Protein AF-A0A6J5UDS4-F1 (afdb_monomer)

Mean predicted aligned error: 15.11 Å

Sequence (76 aa):
MHTLLLQSLFPLLLITSFPSINDELSLSRGNEQYTNCGEDINCGGISLSYPFWGVNRANYCGPPGFKVECLSRMSP

Structure (mmCIF, N/CA/C/O backbone):
data_AF-A0A6J5UDS4-F1
#
_entry.id   AF-A0A6J5UDS4-F1
#
loop_
_atom_site.group_PDB
_atom_site.id
_atom_site.type_symbol
_atom_site.label_atom_id
_atom_site.label_alt_id
_atom_site.label_comp_id
_atom_site.label_asym_id
_atom_site.label_entity_id
_atom_site.label_seq_id
_atom_site.pdbx_PDB_ins_code
_atom_site.Cartn_x
_atom_site.Cartn_y
_atom_site.Cartn_z
_atom_site.occupancy
_atom_site.B_iso_or_equiv
_atom_site.auth_seq_id
_atom_site.auth_comp_id
_atom_site.auth_asym_id
_atom_site.auth_atom_id
_atom_site.pdbx_PDB_model_num
ATOM 1 N N . MET A 1 1 ? -44.596 21.896 45.146 1.00 60.28 1 MET A N 1
ATOM 2 C CA . MET A 1 1 ? -43.166 22.038 45.504 1.00 60.28 1 MET A CA 1
ATOM 3 C C . MET A 1 1 ? -42.418 20.710 45.380 1.00 60.28 1 MET A C 1
ATOM 5 O O . MET A 1 1 ? -41.477 20.646 44.609 1.00 60.2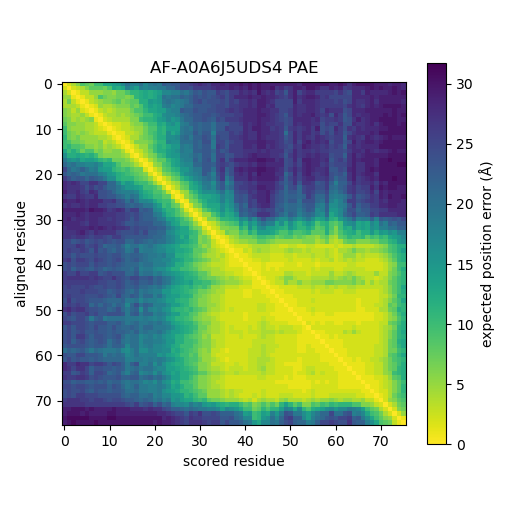8 1 MET A O 1
ATOM 9 N N . HIS A 1 2 ? -42.868 19.630 46.031 1.00 62.69 2 HIS A N 1
ATOM 10 C CA . HIS A 1 2 ? -42.180 18.325 46.012 1.00 62.69 2 HIS A CA 1
ATOM 11 C C . HIS A 1 2 ? -42.205 17.590 44.652 1.00 62.69 2 HIS A C 1
ATOM 13 O O . HIS A 1 2 ? -41.240 16.929 44.278 1.00 62.69 2 HIS A O 1
ATOM 1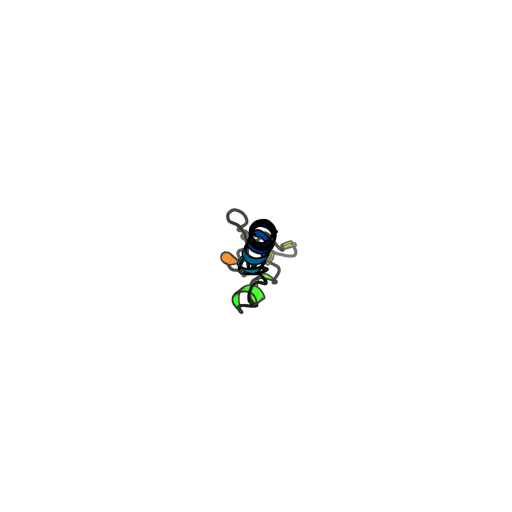9 N N . THR A 1 3 ? -43.289 17.725 43.884 1.00 61.44 3 THR A N 1
ATOM 20 C CA . THR A 1 3 ? -43.440 17.113 42.549 1.00 61.44 3 THR A CA 1
ATOM 21 C C . THR A 1 3 ? -42.570 17.778 41.482 1.00 61.44 3 THR A C 1
ATOM 23 O O . THR A 1 3 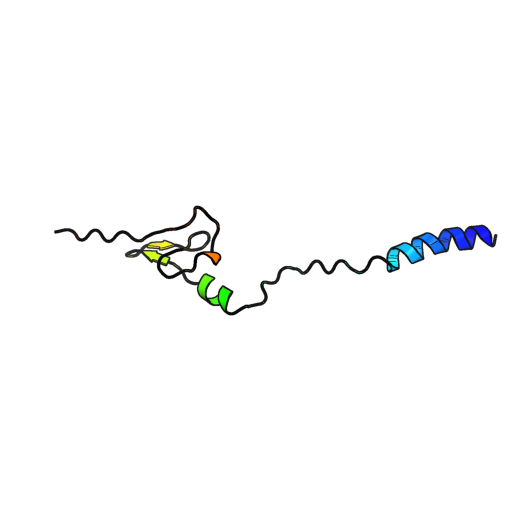? -42.049 17.094 40.609 1.00 61.44 3 THR A O 1
ATOM 26 N N . LEU A 1 4 ? -42.347 19.091 41.593 1.00 64.81 4 LEU A N 1
ATOM 27 C CA . LEU A 1 4 ? -41.494 19.855 40.674 1.00 64.81 4 LEU A CA 1
ATOM 28 C C . LEU A 1 4 ? -40.008 19.506 40.846 1.00 64.81 4 LEU A C 1
ATOM 30 O O . LEU A 1 4 ? -39.271 19.459 39.865 1.00 64.81 4 LEU A O 1
ATOM 34 N N . LEU A 1 5 ? -39.575 19.199 42.077 1.00 62.00 5 LEU A N 1
ATOM 35 C CA . LEU A 1 5 ? -38.204 18.737 42.324 1.00 62.00 5 LEU A CA 1
ATOM 36 C C . LEU A 1 5 ? -37.960 17.340 41.744 1.00 62.00 5 LEU A C 1
ATOM 38 O O . LEU A 1 5 ? -36.900 17.092 41.175 1.00 62.00 5 LEU A O 1
ATOM 42 N N . LEU A 1 6 ? 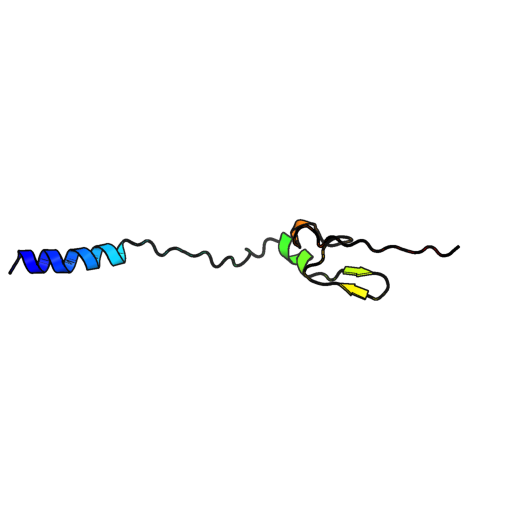-38.961 16.455 41.821 1.00 62.00 6 LEU A N 1
ATOM 43 C CA . LEU A 1 6 ? -38.883 15.108 41.251 1.00 62.00 6 LEU A CA 1
ATOM 44 C C . LEU A 1 6 ? -38.788 15.140 39.714 1.00 62.00 6 LEU A C 1
ATOM 46 O O . LEU A 1 6 ? -38.030 14.376 39.124 1.00 62.00 6 LEU A O 1
ATOM 50 N N . GLN A 1 7 ? -39.519 16.059 39.072 1.00 69.00 7 GLN A N 1
ATOM 51 C CA . GLN A 1 7 ? -39.500 16.251 37.617 1.00 69.00 7 GLN A CA 1
ATOM 52 C C . GLN A 1 7 ? -38.179 16.834 37.098 1.00 69.00 7 GLN A C 1
ATOM 54 O O . GLN A 1 7 ? -37.770 16.499 35.992 1.00 69.00 7 GLN A O 1
ATOM 59 N N . SER A 1 8 ? -37.504 17.671 37.891 1.00 70.44 8 SER A N 1
ATOM 60 C CA . SER A 1 8 ? -36.201 18.253 37.538 1.00 70.44 8 SER A CA 1
ATOM 61 C C . SER A 1 8 ? -35.047 17.248 37.673 1.00 70.44 8 SER A C 1
ATOM 63 O O . SER A 1 8 ? -34.110 17.256 36.879 1.00 70.44 8 SER A O 1
ATOM 65 N N . LEU A 1 9 ? -35.128 16.332 38.643 1.00 66.19 9 LEU A N 1
ATOM 66 C CA . LEU A 1 9 ? -34.069 15.353 38.908 1.00 66.19 9 LEU A CA 1
ATOM 67 C C . LEU A 1 9 ? -34.066 14.177 37.913 1.00 66.19 9 LEU A C 1
ATOM 69 O O . LEU A 1 9 ? -33.016 13.606 37.630 1.00 66.19 9 LEU A O 1
ATOM 73 N N . PHE A 1 10 ? -35.232 13.831 37.359 1.00 69.31 10 PHE A N 1
ATOM 74 C CA . PHE A 1 10 ? -35.400 12.735 36.400 1.00 69.31 10 PHE A CA 1
ATOM 75 C C . PHE A 1 10 ? -34.551 12.873 35.113 1.00 69.31 10 PHE A C 1
ATOM 77 O O . PHE A 1 10 ? -33.847 11.922 34.777 1.00 69.31 10 PHE A O 1
ATOM 84 N N . PRO A 1 11 ? -34.518 14.025 34.408 1.00 67.56 11 PRO A N 1
ATOM 85 C CA . PRO A 1 11 ? -33.665 14.199 33.228 1.00 67.56 11 PRO A CA 1
ATOM 86 C C . PRO A 1 11 ? -32.165 14.201 33.562 1.00 67.56 11 PRO A C 1
ATOM 88 O O . PRO A 1 11 ? -31.373 13.692 32.777 1.00 67.56 11 PRO A O 1
ATOM 91 N N . LEU A 1 12 ? -31.769 14.698 34.740 1.00 67.56 12 LEU A N 1
ATOM 92 C CA . LEU A 1 12 ? -30.382 14.643 35.228 1.00 67.56 12 LEU A CA 1
ATOM 93 C C . LEU A 1 12 ? -29.891 13.199 35.417 1.00 67.56 12 LEU A C 1
ATOM 95 O O . LEU A 1 12 ? -28.745 12.893 35.099 1.00 67.56 12 LEU A O 1
ATOM 99 N N . LEU A 1 13 ? -30.772 12.310 35.881 1.00 66.69 13 LEU A N 1
ATOM 100 C CA . LEU A 1 13 ? -30.479 10.888 36.082 1.00 66.69 13 LEU A CA 1
ATOM 101 C C . LEU A 1 13 ? -30.433 10.097 34.760 1.00 66.69 13 LEU A C 1
ATOM 103 O O . LEU A 1 13 ? -29.728 9.096 34.651 1.00 66.69 13 LEU A O 1
ATOM 107 N N . LEU A 1 14 ? -31.148 10.561 33.730 1.00 6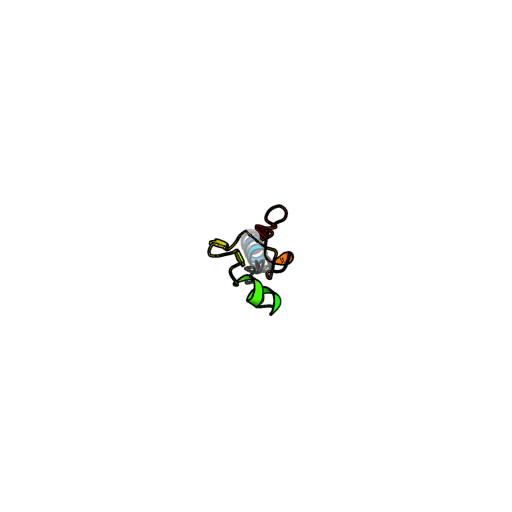4.62 14 LEU A N 1
ATOM 108 C CA . LEU A 1 14 ? -31.080 9.991 32.381 1.00 64.62 14 LEU A CA 1
ATOM 109 C C . LEU A 1 14 ? -29.759 10.344 31.678 1.00 64.62 14 LEU A C 1
ATOM 111 O O . LEU A 1 14 ? -29.212 9.510 30.968 1.00 64.62 14 LEU A O 1
ATOM 115 N N . ILE A 1 15 ? -29.192 11.529 31.930 1.00 65.62 15 ILE A N 1
ATOM 116 C CA . ILE A 1 15 ? -27.918 11.959 31.324 1.00 65.62 15 ILE A CA 1
ATOM 117 C C . ILE A 1 15 ? -26.728 11.129 31.837 1.00 65.62 15 ILE A C 1
ATOM 119 O O . ILE A 1 15 ? -25.809 10.841 31.075 1.00 65.62 15 ILE A O 1
ATOM 123 N N . THR A 1 16 ? -26.744 10.691 33.100 1.00 63.03 16 THR A N 1
ATOM 124 C CA . THR A 1 16 ? -25.670 9.861 33.682 1.00 63.03 16 THR A CA 1
ATOM 125 C C . THR A 1 16 ? -25.793 8.371 33.355 1.00 63.03 16 THR A C 1
ATOM 127 O O . THR A 1 16 ? -24.850 7.619 33.595 1.00 63.03 16 THR A O 1
ATOM 130 N N . SER A 1 17 ? -26.942 7.939 32.822 1.00 62.94 17 SER A N 1
ATOM 131 C CA . SER A 1 17 ? -27.206 6.546 32.437 1.00 62.94 17 SER A CA 1
ATOM 132 C C . SER A 1 17 ? -26.953 6.256 30.963 1.00 62.94 17 SER A C 1
ATOM 134 O O . SER A 1 17 ? -27.098 5.107 30.557 1.00 62.94 17 SER A O 1
ATOM 136 N N . PHE A 1 18 ? -26.514 7.241 30.174 1.00 62.41 18 PHE A N 1
ATOM 137 C CA . PHE A 1 18 ? -25.827 6.938 28.927 1.00 62.41 18 PHE A CA 1
ATOM 138 C C . PHE A 1 18 ? -24.479 6.321 29.308 1.00 62.41 18 PHE A C 1
ATOM 140 O O . PHE A 1 18 ? -23.606 7.056 29.781 1.00 62.41 18 PHE A O 1
ATOM 147 N N . PRO A 1 19 ? -24.271 4.994 29.158 1.00 58.25 19 PRO A N 1
ATOM 148 C CA . PRO A 1 19 ? -22.915 4.488 29.182 1.00 58.25 19 PRO A CA 1
ATOM 149 C C . PRO A 1 19 ? -22.192 5.290 28.112 1.00 58.25 19 PRO A C 1
ATOM 151 O O . PRO A 1 19 ? -22.691 5.383 26.987 1.00 58.25 19 PRO A O 1
ATOM 154 N N . SER A 1 20 ? -21.091 5.940 28.499 1.00 57.25 20 SER A N 1
ATOM 155 C CA . SER A 1 20 ? -20.168 6.549 27.553 1.00 57.25 20 SER A CA 1
ATOM 156 C C . SER A 1 20 ? -20.040 5.536 26.435 1.00 57.25 20 SER A C 1
ATOM 158 O O . SER A 1 20 ? -19.583 4.415 26.674 1.00 57.25 20 SER A O 1
ATOM 160 N N . ILE A 1 21 ? -20.573 5.879 25.260 1.00 60.00 21 ILE A N 1
ATOM 161 C CA . ILE A 1 21 ? -20.221 5.192 24.036 1.00 60.00 21 ILE A CA 1
ATOM 162 C C . ILE A 1 21 ? -18.723 5.396 24.046 1.00 60.00 21 ILE A C 1
ATOM 164 O O . ILE A 1 21 ? -18.214 6.488 23.804 1.00 60.00 21 ILE A O 1
ATOM 168 N N . ASN A 1 22 ? -18.021 4.364 24.495 1.00 57.19 22 ASN A N 1
ATOM 169 C CA . ASN A 1 22 ? -16.666 4.145 24.100 1.00 57.19 22 ASN A CA 1
ATOM 170 C C . ASN A 1 22 ? -16.844 3.951 22.597 1.00 57.19 22 ASN A C 1
ATOM 172 O O . ASN A 1 22 ? -17.005 2.829 22.122 1.00 57.19 22 ASN A O 1
ATOM 176 N N . ASP A 1 23 ? -16.951 5.064 21.864 1.00 55.16 23 ASP A N 1
ATOM 177 C CA . ASP A 1 23 ? -16.347 5.166 20.562 1.00 55.16 23 ASP A CA 1
ATOM 178 C C . ASP A 1 23 ? -14.938 4.689 20.859 1.00 55.16 23 ASP A C 1
ATOM 180 O O . ASP A 1 23 ? -14.096 5.425 21.383 1.00 55.16 23 ASP A O 1
ATOM 184 N N . GLU A 1 24 ? -14.731 3.383 20.677 1.00 56.75 24 GLU A N 1
ATOM 185 C CA . GLU A 1 24 ? -13.425 2.884 20.348 1.00 56.75 24 GLU A CA 1
ATOM 186 C C . GLU A 1 24 ? -13.056 3.724 19.134 1.00 56.75 24 GLU A C 1
ATOM 188 O O . GLU A 1 24 ? -13.390 3.410 17.994 1.00 56.75 24 GLU A O 1
ATOM 193 N N . LEU A 1 25 ? -12.395 4.854 19.407 1.00 53.06 25 LEU A N 1
ATOM 194 C CA . LEU A 1 25 ? -11.314 5.346 18.594 1.00 53.06 25 LEU A CA 1
ATOM 195 C C . LEU A 1 25 ? -10.605 4.072 18.181 1.00 53.06 25 LEU A C 1
ATOM 197 O O . L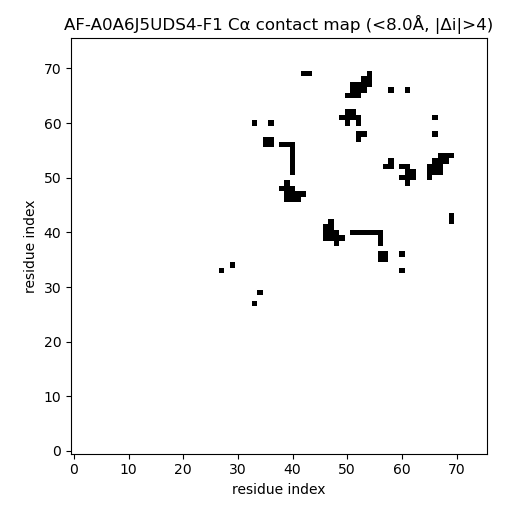EU A 1 25 ? -9.962 3.426 19.011 1.00 53.06 25 LEU A O 1
ATOM 201 N N . SER A 1 26 ? -10.863 3.665 16.939 1.00 55.94 26 SER A N 1
ATOM 202 C CA . SER A 1 26 ? -10.275 2.504 16.298 1.00 55.94 26 SER A CA 1
ATOM 203 C C . SER A 1 26 ? -8.800 2.829 16.096 1.00 55.94 26 SER A C 1
ATOM 205 O O . SER A 1 26 ? -8.311 2.992 14.982 1.00 55.94 26 SER A O 1
ATOM 207 N N . LEU A 1 27 ? -8.082 2.974 17.206 1.00 52.19 27 LEU A N 1
ATOM 208 C CA . LEU A 1 27 ? -6.664 2.780 17.299 1.00 52.19 27 LEU A CA 1
ATOM 209 C C . LEU A 1 27 ? -6.519 1.298 17.021 1.00 52.19 27 LEU A C 1
ATOM 211 O O . LEU A 1 27 ? -6.626 0.467 17.924 1.00 52.19 27 LEU A O 1
ATOM 215 N N . SER A 1 28 ? -6.378 0.990 15.727 1.00 58.25 28 SER A N 1
ATOM 216 C CA . SER A 1 28 ? -5.852 -0.271 15.229 1.00 58.25 28 SER A CA 1
ATOM 217 C C . SER A 1 28 ? -4.868 -0.764 16.273 1.00 58.25 28 SER A C 1
ATOM 219 O O . SER A 1 28 ? -3.891 -0.065 16.553 1.00 58.25 28 SER A O 1
ATOM 221 N N . ARG A 1 29 ? -5.209 -1.884 16.910 1.00 48.66 29 ARG A N 1
ATOM 222 C CA . ARG A 1 29 ? -4.613 -2.462 18.118 1.00 48.66 29 ARG A CA 1
ATOM 223 C C . ARG A 1 29 ? -3.108 -2.699 17.993 1.00 48.66 29 ARG A C 1
ATOM 225 O O . ARG A 1 29 ? -2.606 -3.471 18.772 1.00 48.66 29 ARG A O 1
ATOM 232 N N . GLY A 1 30 ? -2.353 -2.145 17.043 1.00 54.62 30 GLY A N 1
ATOM 233 C CA . GLY A 1 30 ? -0.971 -2.542 16.798 1.00 54.62 30 GLY A CA 1
ATOM 234 C C . GLY A 1 30 ? -0.872 -4.062 16.727 1.00 54.62 30 GLY A C 1
ATOM 235 O O . GLY A 1 30 ? 0.085 -4.647 17.217 1.00 54.62 30 GLY A O 1
ATOM 236 N N . ASN A 1 31 ? -1.922 -4.717 16.219 1.00 57.41 31 ASN A N 1
ATOM 237 C CA . ASN A 1 31 ? -1.851 -6.106 15.842 1.00 57.41 31 ASN A CA 1
ATOM 238 C C . ASN A 1 31 ? -0.692 -6.151 14.853 1.00 57.41 31 ASN A C 1
ATOM 240 O O . ASN A 1 31 ? -0.687 -5.391 13.896 1.00 57.41 31 ASN A O 1
ATOM 244 N N . GLU A 1 32 ? 0.301 -6.987 15.122 1.00 58.66 32 GLU A N 1
ATOM 245 C CA . GLU A 1 32 ? 1.459 -7.334 14.282 1.00 58.66 32 GLU A CA 1
ATOM 246 C C . GLU A 1 32 ? 1.173 -7.400 12.761 1.00 58.66 32 GLU A C 1
ATOM 248 O O . GLU A 1 32 ? 2.049 -7.174 11.926 1.00 58.66 32 GLU A O 1
ATOM 253 N N . GLN A 1 33 ? -0.088 -7.620 12.398 1.00 59.12 33 GLN A N 1
ATOM 254 C CA . GLN A 1 33 ? -0.655 -7.489 11.059 1.00 59.12 33 GLN A CA 1
ATOM 255 C C . GLN A 1 33 ? -0.554 -6.075 10.454 1.00 59.12 33 GLN A C 1
ATOM 257 O O . GLN A 1 33 ? -0.555 -5.951 9.249 1.00 59.12 33 GLN A O 1
ATOM 262 N N . TYR A 1 34 ? -0.470 -4.988 11.218 1.00 64.50 34 TYR A N 1
ATOM 263 C CA . TYR A 1 34 ? -0.377 -3.627 10.670 1.00 64.50 34 TYR A CA 1
ATOM 264 C C . TYR A 1 34 ? 1.059 -3.200 10.370 1.00 64.50 34 TYR A C 1
ATOM 266 O O . TYR A 1 34 ? 1.273 -2.303 9.555 1.00 64.50 34 TYR A O 1
ATOM 274 N N . THR A 1 35 ? 2.046 -3.851 10.992 1.00 69.69 35 THR A N 1
ATOM 275 C CA . THR A 1 35 ? 3.463 -3.521 10.797 1.00 69.69 35 THR A CA 1
ATOM 276 C C . THR A 1 35 ? 3.907 -3.736 9.351 1.00 69.69 35 THR A C 1
ATOM 278 O O . THR A 1 35 ? 4.632 -2.904 8.820 1.00 69.69 35 THR A O 1
ATOM 281 N N . ASN A 1 36 ? 3.418 -4.777 8.663 1.00 77.38 36 ASN A N 1
ATOM 282 C CA . ASN A 1 36 ? 3.775 -5.013 7.257 1.00 77.38 36 ASN A CA 1
ATOM 283 C C . ASN A 1 36 ? 3.012 -4.110 6.266 1.00 77.38 36 ASN A C 1
ATOM 285 O O . ASN A 1 36 ? 3.384 -4.038 5.098 1.00 77.38 36 ASN A O 1
ATOM 289 N N . CYS A 1 37 ? 1.955 -3.420 6.703 1.00 87.12 37 CYS A N 1
ATOM 290 C CA . CYS A 1 37 ? 1.219 -2.477 5.863 1.00 87.12 37 CYS A CA 1
ATOM 291 C C . CYS A 1 37 ? 1.906 -1.106 5.765 1.00 87.12 37 CYS A C 1
ATOM 293 O O . CYS A 1 37 ? 1.460 -0.264 4.992 1.00 87.12 37 CYS A O 1
ATOM 295 N N . GLY A 1 38 ? 2.964 -0.856 6.540 1.00 82.31 38 GLY A N 1
ATOM 296 C CA . GLY A 1 38 ? 3.792 0.344 6.397 1.00 82.31 38 GLY A CA 1
ATOM 297 C C . GLY A 1 38 ? 4.795 0.262 5.244 1.00 82.31 38 GLY A C 1
ATOM 298 O O . GLY A 1 38 ? 5.305 1.293 4.822 1.00 82.31 38 GLY A O 1
ATOM 299 N N . GLU A 1 39 ? 5.056 -0.941 4.727 1.00 85.94 39 GLU A N 1
ATOM 300 C CA . GLU A 1 39 ? 6.045 -1.162 3.675 1.00 85.94 39 GLU A CA 1
ATOM 301 C C . GLU A 1 39 ? 5.559 -0.631 2.318 1.00 85.94 39 GLU A C 1
ATOM 303 O O . GLU A 1 39 ? 4.400 -0.826 1.912 1.00 85.94 39 GLU A O 1
ATOM 308 N N . ASP A 1 40 ? 6.474 0.016 1.601 1.00 89.81 40 ASP A N 1
ATOM 309 C CA . ASP A 1 40 ? 6.265 0.444 0.224 1.00 89.81 40 ASP A CA 1
ATOM 310 C C . ASP A 1 40 ? 6.456 -0.730 -0.750 1.00 89.81 40 ASP A C 1
ATOM 312 O O . ASP A 1 40 ? 7.303 -1.611 -0.577 1.00 89.81 40 ASP A O 1
ATOM 316 N N . ILE A 1 41 ? 5.690 -0.722 -1.838 1.00 92.56 41 ILE A N 1
ATOM 317 C CA . ILE A 1 41 ? 5.845 -1.661 -2.947 1.0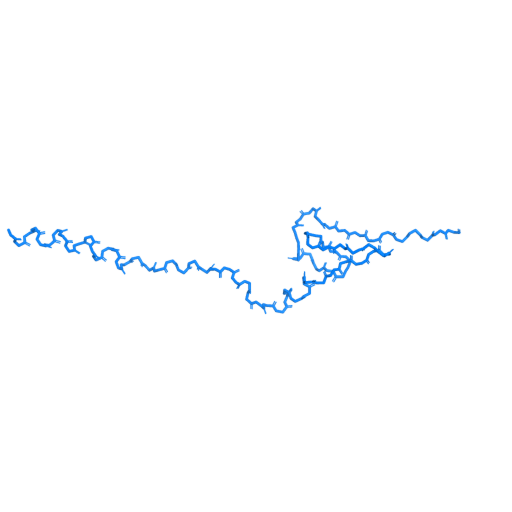0 92.56 41 ILE A CA 1
ATOM 318 C C . ILE A 1 41 ? 6.807 -1.045 -3.963 1.00 92.56 41 ILE A C 1
ATOM 320 O O . ILE A 1 41 ? 6.471 -0.059 -4.614 1.00 92.56 41 ILE A O 1
ATOM 324 N N . ASN A 1 42 ? 7.985 -1.646 -4.142 1.00 91.31 42 ASN A N 1
ATOM 325 C CA . ASN A 1 42 ? 8.951 -1.208 -5.151 1.00 91.31 42 ASN A CA 1
ATOM 326 C C . ASN A 1 42 ? 8.849 -2.054 -6.432 1.00 91.31 42 ASN A C 1
ATOM 328 O O . ASN A 1 42 ? 9.155 -3.247 -6.423 1.00 91.31 42 ASN A O 1
ATOM 332 N N . CYS A 1 43 ? 8.472 -1.422 -7.544 1.00 90.75 43 CYS A N 1
ATOM 333 C CA . CYS A 1 43 ? 8.468 -2.015 -8.879 1.00 90.75 43 CYS A CA 1
ATOM 334 C C . CYS A 1 43 ? 9.534 -1.347 -9.759 1.00 90.75 43 CYS A C 1
ATOM 336 O O . CYS A 1 43 ? 9.259 -0.349 -10.425 1.00 90.75 43 CYS A O 1
ATOM 338 N N . GLY A 1 44 ? 10.752 -1.897 -9.785 1.00 87.12 44 GLY A N 1
ATOM 339 C CA . GLY A 1 44 ? 11.792 -1.474 -10.734 1.00 87.12 44 GLY A CA 1
ATOM 340 C C . GLY A 1 44 ? 12.184 0.007 -10.639 1.00 87.12 44 GLY A C 1
ATOM 341 O O . GLY A 1 44 ? 12.476 0.619 -11.663 1.00 87.12 44 GLY A O 1
ATOM 342 N N . GLY A 1 45 ? 12.164 0.587 -9.434 1.00 88.81 45 GLY A N 1
ATOM 343 C CA . GLY A 1 45 ? 12.510 1.992 -9.186 1.00 88.81 45 GLY A CA 1
ATOM 344 C C . GLY A 1 45 ? 11.312 2.909 -8.929 1.00 88.81 45 GLY A C 1
ATOM 345 O O . GLY A 1 45 ? 11.510 4.074 -8.593 1.00 88.81 45 GLY A O 1
ATOM 346 N N . ILE A 1 46 ? 10.082 2.401 -9.042 1.00 90.44 46 ILE A N 1
ATOM 347 C CA . ILE A 1 46 ? 8.867 3.115 -8.633 1.00 90.44 46 ILE A CA 1
ATOM 348 C C . ILE A 1 46 ? 8.442 2.602 -7.257 1.00 90.44 46 ILE A C 1
ATOM 350 O O . ILE A 1 46 ? 8.167 1.412 -7.116 1.00 90.44 46 ILE A O 1
ATOM 354 N N . SER A 1 47 ? 8.358 3.500 -6.271 1.00 93.50 47 SER A N 1
ATOM 355 C CA . SER A 1 47 ? 7.800 3.203 -4.945 1.00 93.50 47 SER A CA 1
ATOM 356 C C . SER A 1 47 ? 6.309 3.535 -4.921 1.00 93.50 47 SER A C 1
ATOM 358 O O . SER A 1 47 ? 5.917 4.656 -5.249 1.00 93.50 47 SER A O 1
ATOM 360 N N . LEU A 1 48 ? 5.472 2.568 -4.554 1.00 93.12 48 LEU A N 1
ATOM 361 C CA . LEU A 1 48 ? 4.026 2.712 -4.409 1.00 93.12 48 LEU A CA 1
ATOM 362 C C . LEU A 1 48 ? 3.648 2.513 -2.940 1.00 93.12 48 LEU A C 1
ATOM 364 O O . LEU A 1 48 ? 4.007 1.501 -2.342 1.00 93.12 48 LEU A O 1
ATOM 368 N N . SER A 1 49 ? 2.888 3.454 -2.383 1.00 91.75 49 SER A N 1
ATOM 369 C CA . SER A 1 49 ? 2.438 3.407 -0.988 1.00 91.75 49 SER A CA 1
ATOM 370 C C . SER A 1 49 ? 0.922 3.184 -0.884 1.00 91.75 49 SER A C 1
ATOM 372 O O . SER A 1 49 ? 0.273 2.788 -1.854 1.00 91.75 49 SER A O 1
ATOM 374 N N . TYR A 1 50 ? 0.324 3.432 0.286 1.00 92.06 50 TYR A N 1
ATOM 375 C CA . TYR A 1 50 ? -1.135 3.387 0.453 1.00 92.06 50 TYR A CA 1
ATOM 376 C C . TYR A 1 50 ? -1.829 4.267 -0.610 1.00 92.06 50 TYR A C 1
ATOM 378 O O . TYR A 1 50 ? -1.367 5.384 -0.854 1.00 92.06 50 TYR A O 1
ATOM 386 N N . PRO A 1 51 ? -2.935 3.830 -1.243 1.00 92.50 51 PRO A N 1
ATOM 387 C CA . PRO A 1 51 ? -3.780 2.662 -0.937 1.00 92.50 51 PRO A CA 1
ATOM 388 C C . PRO A 1 51 ? -3.389 1.339 -1.623 1.00 92.50 51 PRO A C 1
ATOM 390 O O . PRO A 1 51 ? -4.153 0.374 -1.552 1.00 92.50 51 PRO A O 1
ATOM 393 N N . PHE A 1 52 ? -2.246 1.266 -2.305 1.00 94.38 52 PHE A N 1
ATOM 394 C CA . PHE A 1 52 ? -1.875 0.086 -3.088 1.00 94.38 52 PHE A CA 1
ATOM 395 C C . PHE A 1 52 ? -1.427 -1.090 -2.206 1.00 94.38 52 PHE A C 1
ATOM 397 O O . PHE A 1 52 ? -0.778 -0.920 -1.173 1.00 94.38 52 PHE A O 1
ATOM 404 N N . TRP A 1 53 ? -1.771 -2.305 -2.631 1.00 94.19 53 TRP A N 1
ATOM 405 C CA . TRP A 1 53 ? -1.357 -3.561 -1.995 1.00 94.19 53 TRP A CA 1
ATOM 406 C C . TRP A 1 53 ? -1.036 -4.625 -3.055 1.00 94.19 53 TRP A C 1
ATOM 408 O O . TRP A 1 53 ? -1.355 -4.459 -4.230 1.00 94.19 53 TRP A O 1
ATOM 418 N N . GLY A 1 54 ? -0.407 -5.731 -2.661 1.00 92.38 54 GLY A N 1
ATOM 419 C CA . GLY A 1 54 ? 0.084 -6.771 -3.570 1.00 92.38 54 GLY A CA 1
ATOM 420 C C . GLY A 1 54 ? 1.602 -6.917 -3.501 1.00 92.38 54 GLY A C 1
ATOM 421 O O . GLY A 1 54 ? 2.255 -6.294 -2.666 1.00 92.38 54 GLY A O 1
ATOM 422 N N . VAL A 1 55 ? 2.173 -7.752 -4.372 1.00 91.38 55 VAL A N 1
ATOM 423 C CA . VAL A 1 55 ? 3.608 -8.098 -4.373 1.00 91.38 55 VAL A CA 1
ATOM 424 C C . VAL A 1 55 ? 4.044 -8.656 -3.005 1.00 91.38 55 VAL A C 1
ATOM 426 O O . VAL A 1 55 ? 3.803 -9.830 -2.743 1.00 91.38 55 VAL A O 1
ATOM 429 N N . ASN A 1 56 ? 4.604 -7.825 -2.119 1.00 87.88 56 ASN A N 1
ATOM 430 C CA . ASN A 1 56 ? 5.025 -8.195 -0.759 1.00 87.88 56 ASN A CA 1
ATOM 431 C C . ASN A 1 56 ? 4.066 -7.696 0.344 1.00 87.88 56 ASN A C 1
ATOM 433 O O . ASN A 1 56 ? 4.267 -7.993 1.519 1.00 87.88 56 ASN A O 1
ATOM 437 N N . ARG A 1 57 ? 3.018 -6.943 -0.015 1.00 90.81 57 ARG A N 1
ATOM 438 C CA . ARG A 1 57 ? 2.063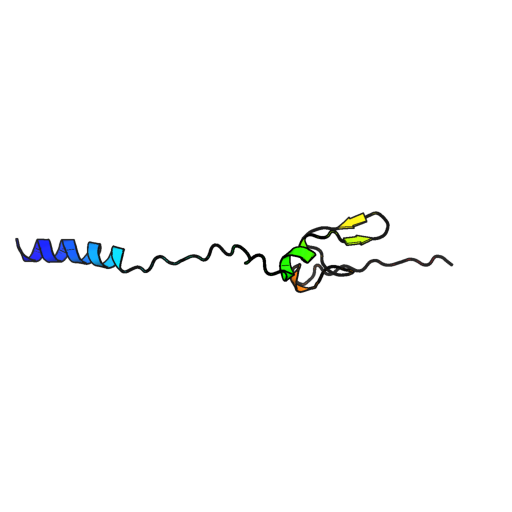 -6.320 0.909 1.00 90.81 57 ARG A CA 1
ATOM 439 C C . ARG A 1 57 ? 0.719 -7.046 0.864 1.00 90.81 57 ARG A C 1
ATOM 441 O O . ARG A 1 57 ? 0.117 -7.193 -0.200 1.00 90.81 57 ARG A O 1
ATOM 448 N N . ALA A 1 58 ? 0.259 -7.515 2.022 1.00 90.12 58 ALA A N 1
ATOM 449 C CA . ALA A 1 58 ? -0.915 -8.380 2.131 1.00 90.12 58 ALA A CA 1
ATOM 450 C C . ALA A 1 58 ? -2.222 -7.696 1.688 1.00 90.12 58 ALA A C 1
ATOM 452 O O . ALA A 1 58 ? -2.348 -6.474 1.723 1.00 90.12 58 ALA A O 1
ATOM 453 N N . ASN A 1 59 ? -3.224 -8.495 1.304 1.00 91.19 59 ASN A N 1
ATOM 454 C CA . ASN A 1 59 ? -4.496 -7.989 0.771 1.00 91.19 59 ASN A CA 1
ATOM 455 C C . ASN A 1 59 ? -5.332 -7.176 1.765 1.00 91.19 59 ASN A C 1
ATOM 457 O O . ASN A 1 59 ? -6.069 -6.291 1.353 1.00 91.19 59 ASN A O 1
ATOM 461 N N . TYR A 1 60 ? -5.182 -7.429 3.063 1.00 90.00 60 TYR A N 1
ATOM 462 C CA . TYR A 1 60 ? -5.840 -6.656 4.110 1.00 90.00 60 TYR A CA 1
ATOM 463 C C . 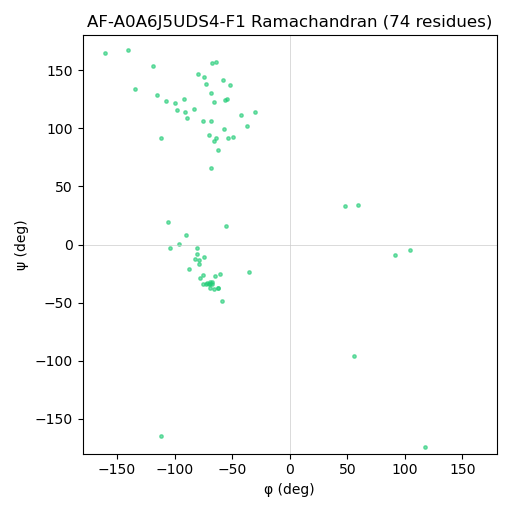TYR A 1 60 ? -5.207 -5.269 4.311 1.00 90.00 60 TYR A C 1
ATOM 465 O O . TYR A 1 60 ? -5.779 -4.442 5.013 1.00 90.00 60 TYR A O 1
ATOM 473 N N . CYS A 1 61 ? -4.043 -4.989 3.709 1.00 91.06 61 CYS A N 1
ATOM 474 C CA . CYS A 1 61 ? -3.354 -3.704 3.845 1.00 91.06 61 CYS A CA 1
ATOM 475 C C . CYS A 1 61 ? -3.910 -2.592 2.944 1.00 91.06 61 CYS A C 1
ATOM 477 O O . CYS A 1 61 ? -3.394 -1.470 2.993 1.00 91.06 61 CYS A O 1
ATOM 479 N N . GLY A 1 62 ? -4.902 -2.883 2.100 1.00 91.19 62 GLY A N 1
ATOM 480 C CA . GLY A 1 62 ? -5.507 -1.888 1.229 1.00 91.19 62 GLY A CA 1
ATOM 481 C C . GLY A 1 62 ? -6.895 -2.282 0.716 1.00 91.19 62 GLY A C 1
ATOM 482 O O . GLY A 1 62 ? -7.314 -3.434 0.828 1.00 91.19 62 GLY A O 1
ATOM 483 N N . PRO A 1 63 ? -7.643 -1.313 0.172 1.00 93.69 63 PRO A N 1
ATOM 484 C CA . PRO A 1 63 ? -9.002 -1.526 -0.309 1.00 93.69 63 PRO A CA 1
ATOM 485 C C . PRO A 1 63 ? -9.076 -2.444 -1.546 1.00 93.69 63 PRO A C 1
ATOM 487 O O . PRO A 1 63 ? -8.126 -2.536 -2.335 1.00 93.69 63 PRO A O 1
ATOM 490 N N . PRO A 1 64 ? -10.226 -3.104 -1.780 1.00 94.69 64 PRO A N 1
ATOM 491 C CA . PRO A 1 64 ? -10.466 -3.832 -3.023 1.00 94.69 64 PRO A CA 1
ATOM 492 C C . PRO A 1 64 ? -10.338 -2.894 -4.236 1.00 94.69 64 PRO A C 1
ATOM 494 O O . PRO A 1 64 ? -10.745 -1.737 -4.185 1.00 94.69 64 PRO A O 1
ATOM 497 N N . GLY A 1 65 ? -9.755 -3.394 -5.330 1.00 95.06 65 GLY A N 1
ATOM 498 C CA . GLY A 1 65 ? -9.508 -2.619 -6.557 1.00 95.06 65 GLY A CA 1
ATOM 499 C C . GLY A 1 65 ? -8.147 -1.914 -6.628 1.00 95.06 65 GLY A C 1
ATOM 500 O O . GLY A 1 65 ? -7.770 -1.452 -7.697 1.00 95.06 65 GLY A O 1
ATOM 501 N N . PHE A 1 66 ? -7.378 -1.895 -5.537 1.00 95.44 66 PHE A N 1
ATOM 502 C CA . PHE A 1 66 ? -6.046 -1.274 -5.477 1.00 95.44 66 PHE A CA 1
ATOM 503 C C . PHE A 1 66 ? -4.893 -2.293 -5.469 1.00 95.44 66 PHE A C 1
ATOM 505 O O . PHE A 1 66 ? -3.766 -1.969 -5.088 1.00 95.44 66 PHE A O 1
ATOM 512 N N . LYS A 1 67 ? -5.165 -3.532 -5.901 1.00 95.62 67 LYS A N 1
ATOM 513 C CA . LYS A 1 67 ? -4.130 -4.556 -6.080 1.00 95.62 67 LYS A CA 1
ATOM 514 C C . LYS A 1 67 ? -3.219 -4.167 -7.246 1.00 95.62 67 LYS A C 1
ATOM 516 O O . LYS A 1 67 ? -3.712 -3.908 -8.342 1.00 95.62 67 LYS A O 1
ATOM 521 N N . VAL A 1 68 ? -1.909 -4.203 -7.029 1.00 94.44 68 VAL A N 1
ATOM 522 C CA . VAL A 1 68 ? -0.890 -3.981 -8.063 1.00 94.44 68 VAL A CA 1
ATOM 523 C C . VAL A 1 68 ? 0.005 -5.204 -8.238 1.00 94.44 68 VAL A C 1
ATOM 525 O O . VAL A 1 68 ? 0.199 -6.002 -7.318 1.00 94.44 68 VAL A O 1
ATOM 528 N N . GLU A 1 69 ? 0.562 -5.342 -9.438 1.00 93.19 69 GLU A N 1
ATOM 529 C CA . GLU A 1 69 ? 1.522 -6.383 -9.801 1.00 93.19 69 GLU A CA 1
ATOM 530 C C . GLU A 1 69 ? 2.678 -5.732 -10.569 1.00 93.19 69 GLU A C 1
ATOM 532 O O . GLU A 1 69 ? 2.454 -4.914 -11.463 1.00 93.19 69 GLU A O 1
ATOM 537 N N . CYS A 1 70 ? 3.923 -6.072 -10.221 1.00 91.50 70 CYS A N 1
ATOM 538 C CA . CYS A 1 70 ? 5.083 -5.607 -10.975 1.00 91.50 70 CYS A CA 1
ATOM 539 C C . CYS A 1 70 ? 5.292 -6.523 -12.188 1.00 91.50 70 CYS A C 1
ATOM 541 O O . CYS A 1 70 ? 5.603 -7.703 -12.031 1.00 91.50 70 CYS A O 1
ATOM 543 N N . LEU A 1 71 ? 5.162 -5.982 -13.398 1.00 88.25 71 LEU A N 1
ATOM 544 C CA . LEU A 1 71 ? 5.437 -6.724 -14.627 1.00 88.25 71 LEU A CA 1
ATOM 545 C C . LEU A 1 71 ? 6.913 -6.573 -15.003 1.00 88.25 71 LEU A C 1
ATOM 547 O O . LEU A 1 71 ? 7.346 -5.512 -15.455 1.00 88.25 71 LEU A O 1
ATOM 551 N N . SER A 1 72 ? 7.691 -7.640 -14.857 1.00 80.44 72 SER A N 1
ATOM 552 C CA . SER A 1 72 ? 9.028 -7.718 -15.438 1.00 80.44 72 SER A CA 1
ATOM 553 C C . SER A 1 72 ? 8.899 -7.969 -16.938 1.00 80.44 72 SER A C 1
ATOM 555 O O . SER A 1 72 ? 8.587 -9.072 -17.386 1.00 80.44 72 SER A O 1
ATOM 557 N N . ARG A 1 73 ? 9.164 -6.942 -17.752 1.00 70.12 73 ARG A N 1
ATOM 558 C CA . ARG A 1 73 ? 9.484 -7.176 -19.162 1.00 70.12 73 ARG A CA 1
ATOM 559 C C . ARG A 1 73 ? 10.862 -7.823 -19.207 1.00 70.12 73 ARG A C 1
ATOM 561 O O . ARG A 1 73 ? 11.871 -7.127 -19.191 1.00 70.12 73 ARG A O 1
ATOM 568 N N . MET A 1 74 ? 10.900 -9.150 -19.241 1.00 66.19 74 MET A N 1
ATOM 569 C CA . MET A 1 74 ? 12.068 -9.865 -19.741 1.00 66.19 74 MET A CA 1
ATOM 570 C C . MET A 1 74 ? 12.174 -9.482 -21.222 1.00 66.19 74 MET A C 1
ATOM 572 O O . MET A 1 74 ? 11.460 -10.038 -22.054 1.00 66.19 74 MET A O 1
ATOM 576 N N . SER A 1 75 ? 12.936 -8.432 -21.538 1.00 59.09 75 SER A N 1
ATOM 577 C CA . SER A 1 75 ? 13.254 -8.140 -22.934 1.00 59.09 75 SER A CA 1
ATOM 578 C C . SER A 1 75 ? 14.116 -9.303 -23.435 1.00 59.09 75 SER A C 1
ATOM 580 O O . SER A 1 75 ? 15.125 -9.579 -22.781 1.00 59.09 75 SER A O 1
ATOM 582 N N . PRO A 1 76 ? 13.711 -10.017 -24.500 1.00 61.44 76 PRO A N 1
ATOM 583 C CA . PRO A 1 76 ? 14.589 -10.974 -25.160 1.00 61.44 76 PRO A CA 1
ATOM 584 C C . PRO A 1 76 ? 15.807 -10.274 -25.772 1.00 61.44 76 PRO A C 1
ATOM 586 O O . PRO A 1 76 ? 15.712 -9.052 -26.055 1.00 61.44 76 PRO A O 1
#

Foldseek 3Di:
DVVVVVVVVVVVVVVVPPPPPPPPPPPVPVPVLCVLLQDWDDAPHDTHHPQAAEDSGDPVSHDPPRYDDRDDPPPD

Radius of gyration: 26.47 Å; Cα contacts (8 Å, |Δi|>4): 55; chains: 1; bounding box: 58×33×71 Å

Secondary structure (DSSP, 8-state):
-HHHHHHHHHHHHHHTTS-------------TTTGGGG--EEETTEEE-TT-BBTTB-GGGS-TT-B---------

InterPro domains:
  IPR025287 Wall-associated receptor kinase, galacturonan-binding domain [PF13947] (37-70)

pLDDT: mean 75.73, std 15.26, range [48.66, 95.62]

Organism: Prunus armeniaca (NCBI:txid36596)

Solvent-accessible surface area (backbone atoms only — not comparable to full-atom values): 5028 Å² total; per-residue (Å²): 114,75,68,60,54,53,62,61,50,50,62,60,55,54,65,70,63,54,71,78,78,74,70,68,72,79,68,73,79,74,50,74,78,54,65,57,52,72,60,66,47,73,48,96,88,44,79,44,49,86,58,48,21,34,89,91,30,55,72,89,52,29,59,90,90,33,69,50,75,75,80,80,79,79,75,129